Protein AF-A0A9W7Z6I3-F1 (afdb_monomer_lite)

pLDDT: mean 77.0, std 16.77, range [44.34, 98.12]

Structure (mmCIF, N/CA/C/O backbone):
data_AF-A0A9W7Z6I3-F1
#
_entry.id   AF-A0A9W7Z6I3-F1
#
loop_
_atom_site.group_PDB
_atom_site.id
_atom_site.type_symbol
_atom_site.label_atom_id
_atom_site.label_alt_id
_atom_site.label_comp_id
_atom_site.label_asym_id
_atom_site.label_entity_id
_atom_site.label_seq_id
_atom_site.pdbx_PDB_ins_code
_atom_site.Cartn_x
_atom_site.Cartn_y
_atom_site.Cartn_z
_atom_site.occupancy
_atom_site.B_iso_or_equiv
_atom_site.auth_seq_id
_atom_site.auth_comp_id
_atom_site.auth_asym_id
_atom_site.auth_atom_id
_atom_site.pdbx_PDB_model_num
ATOM 1 N N . ALA A 1 1 ? 3.516 -11.218 30.392 1.00 44.34 1 ALA A N 1
ATOM 2 C CA . ALA A 1 1 ? 3.831 -9.780 30.345 1.00 44.34 1 ALA A CA 1
ATOM 3 C C . ALA A 1 1 ? 4.126 -9.449 28.891 1.00 44.34 1 ALA A C 1
ATOM 5 O O . ALA A 1 1 ? 5.045 -10.039 28.357 1.00 44.34 1 ALA A O 1
ATOM 6 N N . ASP A 1 2 ? 3.363 -8.665 28.144 1.00 58.41 2 ASP A N 1
ATOM 7 C CA . ASP A 1 2 ? 2.155 -7.896 28.435 1.00 58.41 2 ASP A CA 1
ATOM 8 C C . ASP A 1 2 ? 1.492 -7.620 27.065 1.00 58.41 2 ASP A C 1
ATOM 10 O O . ASP A 1 2 ? 1.698 -6.575 26.459 1.00 58.41 2 ASP A O 1
ATOM 14 N N . GLN A 1 3 ? 0.813 -8.624 26.490 1.00 59.12 3 GLN A N 1
ATOM 15 C CA . GLN A 1 3 ? 0.312 -8.559 25.101 1.00 59.12 3 GLN A CA 1
ATOM 16 C C . GLN A 1 3 ? -0.654 -7.384 24.881 1.00 59.12 3 GLN A C 1
ATOM 18 O O . GLN A 1 3 ? -0.660 -6.767 23.819 1.00 59.12 3 GLN A O 1
ATOM 23 N N . VAL A 1 4 ? -1.424 -7.037 25.915 1.00 63.88 4 VAL A N 1
ATOM 24 C CA . VAL A 1 4 ? -2.389 -5.931 25.886 1.00 63.88 4 VAL A CA 1
ATOM 25 C C . VAL A 1 4 ? -1.677 -4.575 25.816 1.00 63.88 4 VAL A C 1
ATOM 27 O O . VAL A 1 4 ? -2.136 -3.671 25.117 1.00 63.88 4 VAL A O 1
ATOM 30 N N . ALA A 1 5 ? -0.533 -4.429 26.493 1.00 60.16 5 ALA A N 1
ATOM 31 C CA . ALA A 1 5 ? 0.261 -3.205 26.436 1.00 60.16 5 ALA A CA 1
ATOM 32 C C . ALA A 1 5 ? 0.921 -3.009 25.062 1.00 60.16 5 ALA A C 1
ATOM 34 O O . ALA A 1 5 ? 0.912 -1.892 24.548 1.00 60.16 5 ALA A O 1
ATOM 35 N N . ASP A 1 6 ? 1.421 -4.078 24.436 1.00 60.56 6 ASP A N 1
ATOM 36 C CA . ASP A 1 6 ? 2.010 -4.020 23.089 1.00 60.56 6 ASP A CA 1
ATOM 37 C C . ASP A 1 6 ? 0.973 -3.663 22.013 1.00 60.56 6 ASP A C 1
ATOM 39 O O . ASP A 1 6 ? 1.240 -2.845 21.125 1.00 60.56 6 ASP A O 1
ATOM 43 N N . GLU A 1 7 ? -0.240 -4.212 22.114 1.00 63.69 7 GLU A N 1
ATOM 44 C CA . GLU A 1 7 ? -1.351 -3.895 21.215 1.00 63.69 7 GLU A CA 1
ATOM 45 C C . GLU A 1 7 ? -1.800 -2.431 21.353 1.00 63.69 7 GLU A C 1
ATOM 47 O O . GLU A 1 7 ? -1.932 -1.718 20.350 1.00 63.69 7 GLU A O 1
ATOM 52 N N . ALA A 1 8 ? -1.958 -1.948 22.589 1.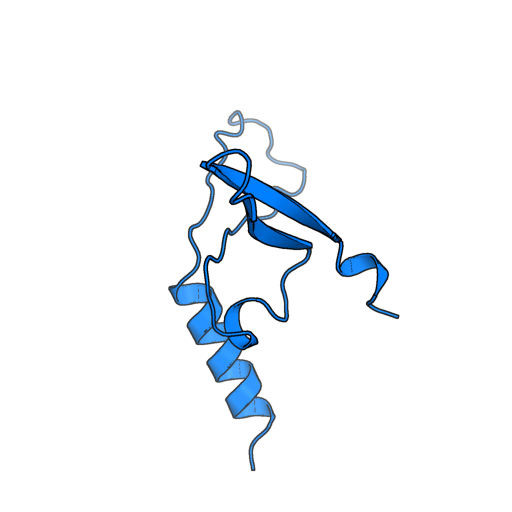00 60.69 8 ALA A N 1
ATOM 53 C CA . ALA A 1 8 ? -2.319 -0.560 22.861 1.00 60.69 8 ALA A CA 1
ATOM 54 C C . ALA A 1 8 ? -1.228 0.422 22.397 1.00 60.69 8 ALA A C 1
ATOM 56 O O . ALA A 1 8 ? -1.539 1.463 21.808 1.00 60.69 8 ALA A O 1
ATOM 57 N N . MET A 1 9 ? 0.050 0.088 22.609 1.00 61.00 9 MET A N 1
ATOM 58 C CA . MET A 1 9 ? 1.177 0.925 22.195 1.00 61.00 9 MET A CA 1
ATOM 59 C C . MET A 1 9 ? 1.287 0.997 20.667 1.00 61.00 9 MET A C 1
ATOM 61 O O . MET A 1 9 ? 1.455 2.083 20.108 1.00 61.00 9 MET A O 1
ATOM 65 N N . THR A 1 10 ? 1.120 -0.137 19.982 1.00 63.12 10 THR A N 1
ATOM 66 C CA . THR A 1 10 ? 1.148 -0.215 18.515 1.00 63.12 10 THR A CA 1
ATOM 67 C C . THR A 1 10 ? 0.010 0.597 17.904 1.00 63.12 10 THR A C 1
ATOM 69 O O . THR A 1 10 ? 0.253 1.442 17.044 1.00 63.12 10 THR A O 1
ATOM 72 N N . SER A 1 11 ? -1.214 0.443 18.415 1.00 63.84 11 SER A N 1
ATOM 73 C CA . SER A 1 11 ? -2.372 1.230 17.974 1.00 63.84 11 SER A CA 1
ATOM 74 C C . SER A 1 11 ? -2.161 2.743 18.166 1.00 63.84 11 SER A C 1
ATOM 76 O O . SER A 1 11 ? -2.435 3.540 17.262 1.00 63.84 11 SER A O 1
ATOM 78 N N . HIS A 1 12 ? -1.579 3.158 19.301 1.00 63.97 12 HIS A N 1
ATOM 79 C CA . HIS A 1 12 ? -1.295 4.570 19.582 1.00 63.97 12 HIS A CA 1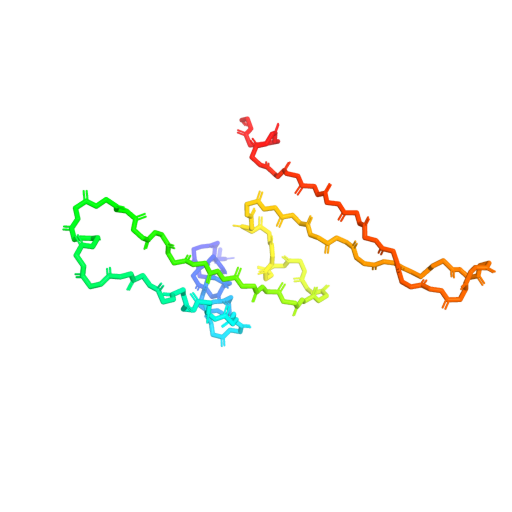
ATOM 80 C C . HIS A 1 12 ? -0.238 5.168 18.639 1.00 63.97 12 HIS A C 1
ATOM 82 O O . HIS A 1 12 ? -0.408 6.287 18.143 1.00 63.97 12 HIS A O 1
ATOM 88 N N . TYR A 1 13 ? 0.839 4.428 18.361 1.00 60.53 13 TYR A N 1
ATOM 89 C CA . TYR A 1 13 ? 1.889 4.865 17.436 1.00 60.53 13 TYR A CA 1
ATOM 90 C C . TYR A 1 13 ? 1.389 4.975 15.992 1.00 60.53 13 TYR A C 1
ATOM 92 O O . TYR A 1 13 ? 1.747 5.932 15.299 1.00 60.53 13 TYR A O 1
ATOM 100 N N . SER A 1 14 ? 0.543 4.043 15.550 1.00 61.06 14 SER A N 1
ATOM 101 C CA . SER A 1 14 ? -0.045 4.048 14.207 1.00 61.06 14 SER A CA 1
ATOM 102 C C . SER A 1 14 ? -0.948 5.260 13.985 1.00 61.06 14 SER A C 1
ATOM 104 O O . SER A 1 14 ? -0.832 5.939 12.963 1.00 61.06 14 SER A O 1
ATOM 106 N N . LEU A 1 15 ? -1.786 5.613 14.970 1.00 62.50 15 LEU A N 1
ATOM 107 C CA . LEU A 1 15 ? -2.660 6.786 14.865 1.00 62.50 15 LEU A CA 1
ATOM 108 C C . LEU A 1 15 ? -1.866 8.090 14.708 1.00 62.50 15 LEU A C 1
ATOM 110 O O . LEU A 1 15 ? -2.249 8.951 13.917 1.00 62.50 15 LEU A O 1
ATOM 114 N N . ARG A 1 16 ? -0.752 8.237 15.436 1.00 63.44 16 ARG A N 1
ATOM 115 C CA . ARG A 1 16 ? 0.054 9.470 15.442 1.00 63.44 16 ARG A CA 1
ATOM 116 C C . ARG A 1 16 ? 0.867 9.693 14.164 1.00 63.44 16 ARG A C 1
ATOM 118 O O . ARG A 1 16 ? 1.247 10.832 13.914 1.00 63.44 16 ARG A O 1
ATOM 125 N N . GLN A 1 17 ? 1.113 8.652 13.367 1.00 63.41 17 GLN A N 1
ATOM 126 C CA . GLN A 1 17 ? 1.940 8.726 12.151 1.00 63.41 17 GLN A CA 1
ATOM 127 C C . GLN A 1 17 ? 1.145 8.650 10.841 1.00 63.41 17 GLN A C 1
ATOM 129 O O . GLN A 1 17 ? 1.728 8.652 9.759 1.00 63.41 17 GLN A O 1
ATOM 134 N N . SER A 1 18 ? -0.181 8.586 10.919 1.00 68.56 18 SER A N 1
ATOM 135 C CA . SER A 1 18 ? -1.035 8.485 9.738 1.00 68.56 18 SER A CA 1
ATOM 136 C C . SER A 1 18 ? -1.428 9.861 9.193 1.00 68.56 18 SER A C 1
ATOM 138 O O . SER A 1 18 ? -1.807 10.768 9.939 1.00 68.56 18 SER A O 1
ATOM 140 N N . ALA A 1 19 ? -1.374 10.025 7.870 1.00 73.62 19 ALA A N 1
ATOM 141 C CA . ALA A 1 19 ? -1.945 11.194 7.214 1.00 73.62 19 ALA A CA 1
ATOM 142 C C . ALA A 1 19 ? -3.447 10.961 7.002 1.00 73.62 19 ALA A C 1
ATOM 144 O O . ALA A 1 19 ? -3.848 9.984 6.365 1.00 73.62 19 ALA A O 1
ATOM 145 N N . ARG A 1 20 ? -4.289 11.854 7.535 1.00 74.06 20 ARG A N 1
ATOM 146 C CA . ARG A 1 20 ? -5.747 11.786 7.366 1.00 74.06 20 ARG A CA 1
ATOM 147 C C . ARG A 1 20 ? -6.163 12.485 6.078 1.00 74.06 20 ARG A C 1
ATOM 149 O O . ARG A 1 20 ? -5.906 13.676 5.911 1.00 74.06 20 ARG A O 1
ATOM 156 N N . ILE A 1 21 ? -6.874 11.774 5.208 1.00 67.25 21 ILE A N 1
ATOM 157 C CA . ILE A 1 21 ? -7.458 12.368 4.006 1.00 67.25 21 ILE A CA 1
ATOM 158 C C . ILE A 1 21 ? -8.820 12.956 4.370 1.00 67.25 21 ILE A C 1
ATOM 160 O O . ILE A 1 21 ? -9.740 12.239 4.765 1.00 67.25 21 ILE A O 1
ATOM 164 N N . LYS A 1 22 ? -8.960 14.276 4.224 1.00 65.75 22 LYS A N 1
ATOM 165 C CA . LYS A 1 22 ? -10.263 14.945 4.241 1.00 65.75 22 LYS A CA 1
ATOM 166 C C . LYS A 1 2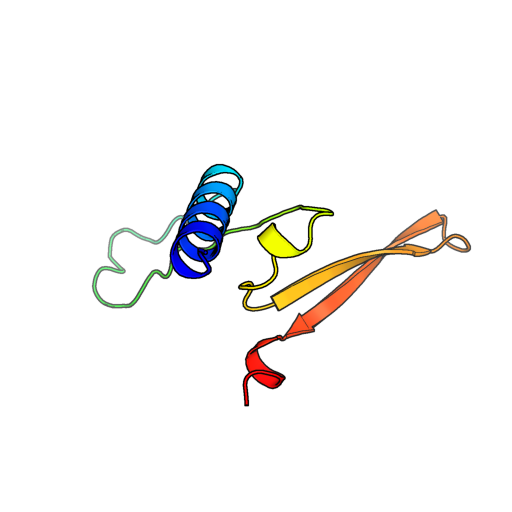2 ? -10.769 15.021 2.806 1.00 65.75 22 LYS A C 1
ATOM 168 O O . LYS A 1 22 ? -10.208 15.752 1.997 1.00 65.75 22 LYS A O 1
ATOM 173 N N . ARG A 1 23 ? -11.814 14.260 2.481 1.00 64.06 23 ARG A N 1
ATOM 174 C CA . ARG A 1 23 ? -12.581 14.504 1.255 1.00 64.06 23 ARG A CA 1
ATOM 175 C C . ARG A 1 23 ? -13.508 15.694 1.507 1.00 64.06 23 ARG A C 1
ATOM 177 O O . ARG A 1 23 ? -14.170 15.724 2.542 1.00 64.06 23 ARG A O 1
ATOM 184 N N . ASN A 1 24 ? -13.560 16.649 0.577 1.00 56.66 24 ASN A N 1
ATOM 185 C CA . ASN A 1 24 ? -14.623 17.655 0.553 1.00 56.66 24 ASN A CA 1
ATOM 186 C C . ASN A 1 24 ? -15.925 16.931 0.199 1.00 56.66 24 ASN A C 1
ATOM 188 O O . ASN A 1 24 ? -16.224 16.721 -0.974 1.00 56.66 24 ASN A O 1
ATOM 192 N N . ALA A 1 25 ? -16.650 16.471 1.215 1.00 56.00 25 ALA A N 1
ATOM 193 C CA . ALA A 1 25 ? -18.016 16.014 1.033 1.00 56.00 25 ALA A CA 1
ATOM 194 C C . ALA A 1 25 ? -18.920 17.254 0.913 1.00 56.00 25 ALA A C 1
ATOM 196 O O . ALA A 1 25 ? -18.726 18.199 1.684 1.00 56.00 25 ALA A O 1
ATOM 197 N N . PRO A 1 26 ? -19.871 17.292 -0.038 1.00 56.03 26 PRO A N 1
ATOM 198 C CA . PRO A 1 26 ? -20.891 18.332 -0.053 1.00 56.03 26 PRO A CA 1
ATOM 199 C C . PRO A 1 26 ? -21.653 18.309 1.280 1.00 56.03 26 PRO A C 1
ATOM 201 O O . PRO A 1 26 ? -21.887 17.238 1.843 1.00 56.03 26 PRO A O 1
ATOM 204 N N . GLU A 1 27 ? -22.001 19.492 1.786 1.00 57.78 27 GLU A N 1
ATOM 205 C CA . GLU A 1 27 ? -22.497 19.736 3.152 1.00 57.78 27 GLU A CA 1
ATOM 206 C C . GLU A 1 27 ? -23.756 18.922 3.534 1.00 57.78 27 GLU A C 1
ATOM 208 O O . GLU A 1 27 ? -24.048 18.750 4.712 1.00 57.78 27 GLU A O 1
ATOM 213 N N . GLU A 1 28 ? -24.464 18.342 2.560 1.00 53.94 28 GLU A N 1
ATOM 214 C CA . GLU A 1 28 ? -25.711 17.597 2.779 1.00 53.94 28 GLU A CA 1
ATOM 215 C C . GLU A 1 28 ? -25.573 16.064 2.827 1.00 53.94 28 GLU A C 1
ATOM 217 O O . GLU A 1 28 ? -26.567 15.355 2.972 1.00 53.94 28 GLU A O 1
ATOM 222 N N . ALA A 1 29 ? -24.362 15.500 2.772 1.00 56.97 29 ALA A N 1
ATOM 223 C CA . ALA A 1 29 ? -24.169 14.056 2.968 1.00 56.97 29 ALA A CA 1
ATOM 224 C C . ALA A 1 29 ? -24.190 13.666 4.466 1.00 56.97 29 ALA A C 1
ATOM 226 O O . ALA A 1 29 ? -23.268 13.031 4.977 1.00 56.97 29 ALA A O 1
ATOM 227 N N . SER A 1 30 ? -25.237 14.059 5.194 1.00 52.19 30 SER A N 1
ATOM 228 C CA . SER A 1 30 ? -25.374 13.885 6.647 1.00 52.19 30 SER A CA 1
ATOM 229 C C . SER A 1 30 ? -26.122 12.609 7.070 1.00 52.19 30 SER A C 1
ATOM 231 O O . SER A 1 30 ? -26.630 12.532 8.187 1.00 52.19 30 SER A O 1
ATOM 233 N N . THR A 1 31 ? -26.187 11.554 6.243 1.00 49.12 31 THR A N 1
ATOM 234 C CA . THR A 1 31 ? -26.865 10.296 6.657 1.00 49.12 31 THR A CA 1
ATOM 235 C C . THR A 1 31 ? -26.207 8.994 6.173 1.00 49.12 31 THR A C 1
ATOM 237 O O . THR A 1 31 ? -26.851 7.953 6.123 1.00 49.12 31 THR A O 1
ATOM 240 N N . GLY A 1 32 ? -24.905 8.971 5.868 1.00 47.50 32 GLY A N 1
ATOM 241 C CA . GLY A 1 32 ? -24.285 7.706 5.448 1.00 47.50 32 GLY A CA 1
ATOM 242 C C . GLY A 1 32 ? -22.765 7.673 5.463 1.00 47.50 32 GLY A C 1
ATOM 243 O O . GLY A 1 32 ? -22.135 7.880 4.435 1.00 47.50 32 GLY A O 1
ATOM 244 N N . GLY A 1 33 ? -22.186 7.359 6.625 1.00 52.50 33 GLY A N 1
ATOM 245 C CA . GLY A 1 33 ? -20.901 6.658 6.735 1.00 52.50 33 GLY A CA 1
ATOM 246 C C . GLY A 1 33 ? -19.693 7.270 6.017 1.00 52.50 33 GLY A C 1
ATOM 247 O O . GLY A 1 33 ? -19.078 6.608 5.184 1.00 52.50 33 GLY 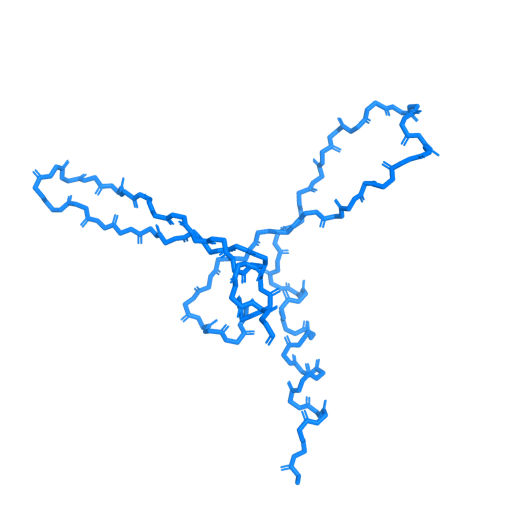A O 1
ATOM 248 N N . SER A 1 34 ? -19.262 8.484 6.372 1.00 59.03 34 SER A N 1
ATOM 249 C CA . SER A 1 34 ? -17.931 8.956 5.963 1.00 59.03 34 SER A CA 1
ATOM 250 C C . SER A 1 34 ? -16.848 8.287 6.823 1.00 59.03 34 SER A C 1
ATOM 252 O O . SER A 1 34 ? -16.336 8.878 7.781 1.00 59.03 34 SER A O 1
ATOM 254 N N . ALA A 1 35 ? -16.510 7.031 6.520 1.00 68.88 35 ALA A N 1
ATOM 255 C CA . ALA A 1 35 ? -15.355 6.376 7.127 1.00 68.88 35 ALA A CA 1
ATOM 256 C C . ALA A 1 35 ? -14.101 7.230 6.869 1.00 68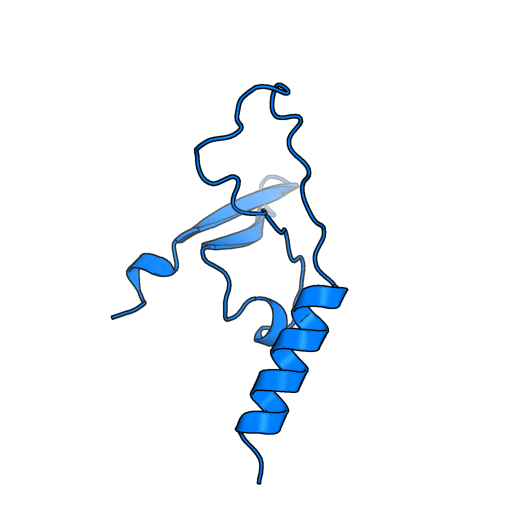.88 35 ALA A C 1
ATOM 258 O O . ALA A 1 35 ? -13.845 7.675 5.746 1.00 68.88 35 ALA A O 1
ATOM 259 N N . SER A 1 36 ? -13.344 7.524 7.927 1.00 75.06 36 SER A N 1
ATOM 260 C CA . SER A 1 36 ? -12.120 8.318 7.801 1.00 75.06 36 SER A CA 1
ATOM 261 C C . SER A 1 36 ? -11.036 7.485 7.130 1.00 75.06 36 SER A C 1
ATOM 263 O O . SER A 1 36 ? -10.745 6.385 7.584 1.00 75.06 36 SER A O 1
ATOM 265 N N . GLN A 1 37 ? -10.438 8.018 6.064 1.00 82.06 37 GLN A N 1
ATOM 266 C CA . GLN A 1 37 ? -9.370 7.349 5.329 1.00 82.06 37 GLN A CA 1
ATOM 267 C C . GLN A 1 37 ? -8.002 7.829 5.814 1.00 82.06 37 GLN A C 1
ATOM 269 O O . GLN A 1 37 ? -7.773 9.032 5.991 1.00 82.06 37 GLN A O 1
ATOM 274 N N . PHE A 1 38 ? -7.089 6.878 5.974 1.00 83.38 38 PHE A N 1
ATOM 275 C CA . PHE A 1 38 ? -5.721 7.111 6.411 1.00 83.38 38 PHE A CA 1
ATOM 276 C C . PHE A 1 38 ? -4.737 6.490 5.419 1.00 83.38 38 PHE A C 1
ATOM 278 O O . PHE A 1 38 ? -4.980 5.395 4.917 1.00 83.38 38 PHE A O 1
ATOM 285 N N . ILE A 1 39 ? -3.626 7.183 5.158 1.00 88.00 39 ILE A N 1
ATOM 286 C CA . ILE A 1 39 ? -2.461 6.617 4.467 1.00 88.00 39 ILE A CA 1
ATOM 287 C C . ILE A 1 39 ? -1.313 6.531 5.472 1.00 88.00 39 ILE A C 1
ATOM 289 O O . ILE A 1 39 ? -0.967 7.524 6.119 1.00 88.00 39 ILE A O 1
ATOM 293 N N . VAL A 1 40 ? -0.721 5.342 5.580 1.00 88.50 40 VAL A N 1
ATOM 294 C CA . VAL A 1 40 ? 0.475 5.075 6.383 1.00 88.50 40 VAL A CA 1
ATOM 295 C C . VAL A 1 40 ? 1.607 4.679 5.439 1.00 88.50 40 VAL A C 1
ATOM 297 O O . VAL A 1 40 ? 1.487 3.698 4.711 1.00 88.50 40 VAL A O 1
ATOM 300 N N . ILE A 1 41 ? 2.708 5.436 5.452 1.00 91.12 41 ILE A N 1
ATOM 301 C CA . ILE A 1 41 ? 3.941 5.111 4.721 1.00 91.12 41 ILE A CA 1
ATOM 302 C C . ILE A 1 41 ? 4.982 4.714 5.760 1.00 91.12 41 ILE A C 1
ATOM 304 O O . ILE A 1 41 ? 5.411 5.538 6.564 1.00 91.12 41 ILE A O 1
ATOM 308 N N . SER A 1 42 ? 5.357 3.439 5.779 1.00 88.44 42 SER A N 1
ATOM 309 C CA . SER A 1 42 ? 6.242 2.886 6.800 1.00 88.44 42 SER A CA 1
ATOM 310 C C . SER A 1 42 ? 7.015 1.691 6.257 1.00 88.44 42 SER A C 1
ATOM 312 O O . SER A 1 42 ? 6.497 0.920 5.456 1.00 88.44 42 SER A O 1
ATOM 314 N N . LEU A 1 43 ? 8.241 1.512 6.749 1.00 91.75 43 LEU A N 1
ATOM 315 C CA . LEU A 1 43 ? 9.023 0.285 6.562 1.00 91.75 43 LEU A CA 1
ATOM 316 C C . LEU A 1 43 ? 8.866 -0.697 7.738 1.00 91.75 43 LEU A C 1
ATOM 318 O O . LEU A 1 43 ? 9.325 -1.832 7.664 1.00 91.75 43 LEU A O 1
ATOM 322 N N . LYS A 1 44 ? 8.227 -0.277 8.839 1.00 87.44 44 LYS A N 1
ATOM 323 C CA . LYS A 1 44 ? 7.980 -1.099 10.032 1.00 87.44 44 LYS A CA 1
ATOM 324 C C . LYS A 1 44 ? 6.607 -1.763 9.939 1.00 87.44 44 LYS A C 1
ATOM 326 O O . LYS A 1 44 ? 5.597 -1.059 9.959 1.00 87.44 44 LYS A O 1
ATOM 331 N N . GLN A 1 45 ? 6.592 -3.098 9.932 1.00 86.81 45 GLN A N 1
ATOM 332 C CA . GLN A 1 45 ? 5.386 -3.928 9.810 1.00 86.81 45 GLN A CA 1
ATOM 333 C C . GLN A 1 45 ? 4.284 -3.571 10.811 1.00 86.81 45 GLN A C 1
ATOM 335 O O . GLN A 1 45 ? 3.140 -3.386 10.410 1.00 86.81 45 GLN A O 1
ATOM 340 N N . ALA A 1 46 ? 4.636 -3.370 12.084 1.00 84.94 46 ALA A N 1
ATOM 341 C CA . ALA A 1 46 ? 3.677 -3.052 13.147 1.00 84.94 46 ALA A CA 1
ATOM 342 C C . ALA A 1 46 ? 2.795 -1.813 12.861 1.00 84.94 46 ALA A C 1
ATOM 344 O O . ALA A 1 46 ? 1.723 -1.665 13.435 1.00 84.94 46 ALA A O 1
ATOM 345 N N . LEU A 1 47 ? 3.223 -0.907 11.972 1.00 84.50 47 LEU A N 1
ATOM 346 C CA . LEU A 1 47 ? 2.451 0.292 11.626 1.00 84.50 47 LEU A CA 1
ATOM 347 C C . LEU A 1 47 ? 1.423 0.064 10.506 1.00 84.50 47 LEU A C 1
ATOM 349 O O . LEU A 1 47 ? 0.532 0.892 10.339 1.00 84.50 47 LEU A O 1
ATOM 353 N N . PHE A 1 48 ? 1.532 -1.028 9.744 1.00 87.69 48 PHE A N 1
ATOM 354 C CA . PHE A 1 48 ? 0.621 -1.350 8.638 1.00 87.69 48 PHE A CA 1
ATOM 355 C C . PHE A 1 48 ? -0.009 -2.746 8.737 1.00 87.69 48 PHE A C 1
ATOM 357 O O . PHE A 1 48 ? -0.775 -3.129 7.861 1.00 87.69 48 PHE A O 1
ATOM 364 N N . GLU A 1 49 ? 0.260 -3.495 9.808 1.00 85.12 49 GLU A N 1
ATOM 365 C CA . GLU A 1 49 ? -0.280 -4.847 10.024 1.00 85.12 49 GLU A CA 1
ATOM 366 C C . GLU A 1 49 ? -1.817 -4.896 10.087 1.00 85.12 49 GLU A C 1
ATOM 368 O O . GLU A 1 49 ? -2.411 -5.902 9.722 1.00 85.12 49 GLU A O 1
ATOM 373 N N . ARG A 1 50 ? -2.460 -3.803 10.526 1.00 85.94 50 ARG A N 1
ATOM 374 C CA . ARG A 1 50 ? -3.926 -3.660 10.607 1.00 85.94 50 ARG A CA 1
ATOM 375 C C . ARG A 1 50 ? -4.520 -2.867 9.432 1.00 85.94 50 ARG A C 1
ATOM 377 O O . ARG A 1 50 ? -5.622 -2.334 9.546 1.00 85.94 50 ARG A O 1
ATOM 384 N N . ALA A 1 51 ? -3.772 -2.682 8.345 1.00 89.19 51 ALA A N 1
ATOM 385 C CA . ALA A 1 51 ? -4.294 -2.013 7.158 1.00 89.19 51 ALA A CA 1
ATOM 386 C C . ALA A 1 51 ? -5.324 -2.903 6.440 1.00 89.19 51 ALA A C 1
ATOM 388 O O . ALA A 1 51 ? -5.219 -4.122 6.474 1.00 89.19 51 ALA A O 1
ATOM 389 N N . GLN A 1 52 ? -6.285 -2.288 5.747 1.00 91.38 52 GLN A N 1
ATOM 390 C CA . GLN A 1 52 ? -7.242 -3.012 4.890 1.00 91.38 52 GLN A CA 1
ATOM 391 C C . GLN A 1 52 ? -6.593 -3.471 3.575 1.00 91.38 52 GLN A C 1
ATOM 393 O O . GLN A 1 52 ? -6.945 -4.487 2.991 1.00 91.38 52 GLN A O 1
ATOM 398 N N . SER A 1 53 ? -5.609 -2.712 3.094 1.00 93.19 53 SER A N 1
ATOM 399 C CA . SER A 1 53 ? -4.894 -2.997 1.852 1.00 93.19 53 SER A CA 1
ATOM 400 C C . SER A 1 53 ? -3.454 -2.515 1.944 1.00 93.19 53 SER A C 1
ATOM 402 O O . SER A 1 53 ? -3.186 -1.500 2.594 1.00 93.19 53 SER A O 1
ATOM 404 N N . LEU A 1 54 ? -2.548 -3.177 1.230 1.00 94.75 54 LEU A N 1
ATOM 405 C CA . LEU A 1 54 ? -1.156 -2.760 1.082 1.00 94.75 54 LEU A CA 1
ATOM 406 C C . LEU A 1 54 ? -0.891 -2.254 -0.333 1.00 94.75 54 LEU A C 1
ATOM 408 O O . LEU A 1 54 ? -1.352 -2.829 -1.319 1.00 94.75 54 LEU A O 1
ATOM 412 N N . VAL A 1 55 ? -0.093 -1.192 -0.422 1.00 96.69 55 VAL A N 1
ATOM 413 C CA . VAL A 1 55 ? 0.439 -0.664 -1.679 1.00 96.69 55 VAL A CA 1
ATOM 414 C C . VAL A 1 55 ? 1.956 -0.806 -1.631 1.00 96.69 55 VAL A C 1
ATOM 416 O O . VAL A 1 55 ? 2.641 -0.058 -0.936 1.0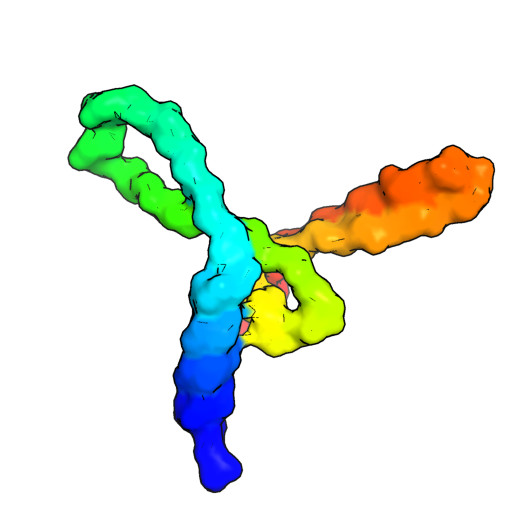0 96.69 55 VAL A O 1
ATOM 419 N N . GLY A 1 56 ? 2.480 -1.800 -2.342 1.00 96.38 56 GLY A N 1
ATOM 420 C CA . GLY A 1 56 ? 3.911 -2.012 -2.512 1.00 96.38 56 GLY A CA 1
ATOM 421 C C . GLY A 1 56 ? 4.437 -1.161 -3.660 1.00 96.38 56 GLY A C 1
ATOM 422 O O . GLY A 1 56 ? 3.921 -1.234 -4.771 1.00 96.38 56 GLY A O 1
ATOM 423 N N . ILE A 1 57 ? 5.477 -0.370 -3.407 1.00 97.12 57 ILE A N 1
ATOM 424 C CA . ILE A 1 57 ? 6.176 0.397 -4.442 1.00 97.12 57 ILE A CA 1
ATOM 425 C C . ILE A 1 57 ? 7.558 -0.221 -4.622 1.00 97.12 57 ILE A C 1
ATOM 427 O O . ILE A 1 57 ? 8.304 -0.361 -3.653 1.00 97.12 57 ILE A O 1
ATOM 431 N N . TYR A 1 58 ? 7.907 -0.578 -5.854 1.00 97.06 58 TYR A N 1
ATOM 432 C CA . TYR A 1 58 ? 9.225 -1.113 -6.196 1.00 97.06 58 TYR A CA 1
ATOM 433 C C . TYR A 1 58 ? 9.806 -0.383 -7.406 1.00 97.06 58 TYR A C 1
ATOM 435 O O . TYR A 1 58 ? 9.095 0.321 -8.122 1.00 97.06 58 TYR A O 1
ATOM 443 N N . ARG A 1 59 ? 11.115 -0.526 -7.632 1.00 97.50 59 ARG A N 1
ATOM 444 C CA . ARG A 1 59 ? 11.792 0.084 -8.779 1.00 97.50 59 ARG A CA 1
ATOM 445 C C . ARG A 1 59 ? 11.995 -0.931 -9.896 1.00 97.50 59 ARG A C 1
ATOM 447 O O . ARG A 1 59 ? 12.674 -1.936 -9.695 1.00 97.50 59 ARG A O 1
ATOM 454 N N . ASP A 1 60 ? 11.475 -0.618 -11.074 1.00 97.88 60 ASP A N 1
ATOM 455 C CA . ASP A 1 60 ? 11.863 -1.259 -12.323 1.00 97.88 60 ASP A CA 1
ATOM 456 C C . ASP A 1 60 ? 13.172 -0.621 -12.810 1.00 97.88 60 ASP A C 1
ATOM 458 O O . ASP A 1 60 ? 13.222 0.540 -13.228 1.00 97.88 60 ASP A O 1
ATOM 462 N N . GLN A 1 61 ? 14.265 -1.377 -12.706 1.00 97.44 61 GLN A N 1
ATOM 463 C CA . GLN A 1 61 ? 15.592 -0.906 -13.103 1.00 97.44 61 GLN A CA 1
ATOM 464 C C . GLN A 1 61 ? 15.747 -0.805 -14.624 1.00 97.44 61 GLN A C 1
ATOM 466 O O . GLN A 1 61 ? 16.494 0.055 -15.083 1.00 97.44 61 GLN A O 1
ATOM 471 N N . ALA A 1 62 ? 15.035 -1.626 -15.404 1.00 98.06 62 ALA A N 1
ATOM 472 C CA . ALA A 1 62 ? 15.128 -1.600 -16.863 1.00 98.06 62 ALA A CA 1
ATOM 473 C C . ALA A 1 62 ? 14.491 -0.329 -17.439 1.00 98.06 62 ALA A C 1
ATOM 475 O O . ALA A 1 62 ? 14.996 0.235 -18.405 1.00 98.06 62 ALA A O 1
ATOM 476 N N . GLN A 1 63 ? 13.409 0.139 -16.812 1.00 97.38 63 GLN A N 1
ATOM 477 C CA . GLN A 1 63 ? 12.670 1.332 -17.235 1.00 97.38 63 GLN A CA 1
ATOM 478 C C . GLN A 1 63 ? 13.008 2.587 -16.418 1.00 97.38 63 GLN A C 1
ATOM 480 O O . GLN A 1 63 ? 12.435 3.648 -16.657 1.00 97.38 63 GLN A O 1
ATOM 485 N N . ASN A 1 64 ? 13.927 2.483 -15.449 1.00 96.75 64 ASN A N 1
ATOM 486 C CA . ASN A 1 64 ? 14.259 3.548 -14.498 1.00 96.75 64 ASN A CA 1
ATOM 487 C C . ASN A 1 64 ? 13.004 4.206 -13.882 1.00 96.75 64 ASN A C 1
ATOM 489 O O . ASN A 1 64 ? 12.911 5.430 -13.776 1.00 96.75 64 ASN A O 1
ATOM 493 N N . SER A 1 65 ? 12.024 3.390 -13.499 1.00 97.94 65 SER A N 1
ATOM 494 C CA . SER A 1 65 ? 10.712 3.855 -13.047 1.00 97.94 65 SER A CA 1
ATOM 495 C C . SER A 1 65 ? 10.274 3.157 -11.764 1.00 97.94 65 SER A C 1
ATOM 497 O O . SER A 1 65 ? 10.756 2.077 -11.419 1.00 97.94 65 SER A O 1
ATOM 499 N N . SER A 1 66 ? 9.371 3.796 -11.024 1.00 98.12 66 SER A N 1
ATOM 500 C CA . SER A 1 66 ? 8.680 3.159 -9.902 1.00 98.12 66 SER A CA 1
ATOM 501 C C . SER A 1 66 ? 7.413 2.481 -10.410 1.00 98.12 66 SER A C 1
ATOM 503 O O . SER A 1 66 ? 6.684 3.057 -11.214 1.00 98.12 66 SER A O 1
ATOM 505 N N . GLN A 1 67 ? 7.143 1.282 -9.909 1.00 97.75 67 GLN A N 1
ATOM 506 C CA . GLN A 1 67 ? 5.955 0.490 -10.205 1.00 97.75 67 GLN A CA 1
ATOM 507 C C . GLN A 1 67 ? 5.201 0.174 -8.912 1.00 97.75 67 GLN A C 1
ATOM 509 O O . GLN A 1 67 ? 5.773 0.213 -7.818 1.00 97.75 67 GLN A O 1
ATOM 514 N N . VAL A 1 68 ? 3.907 -0.120 -9.043 1.00 97.62 68 VAL A N 1
ATOM 515 C CA . VAL A 1 68 ? 2.989 -0.326 -7.917 1.00 97.62 68 VAL A CA 1
ATOM 516 C C . VAL A 1 68 ? 2.381 -1.724 -7.971 1.00 97.62 68 VAL A C 1
ATOM 518 O O . VAL A 1 68 ? 1.928 -2.170 -9.020 1.00 97.62 68 VAL A O 1
ATOM 521 N N . LEU A 1 69 ? 2.325 -2.380 -6.816 1.00 97.12 69 LEU A N 1
ATOM 522 C CA . LEU A 1 69 ? 1.564 -3.598 -6.568 1.00 97.12 69 LEU A CA 1
ATOM 523 C C . LEU A 1 69 ? 0.549 -3.326 -5.456 1.00 97.12 69 LEU A C 1
ATOM 525 O O . LEU A 1 69 ? 0.896 -2.741 -4.432 1.00 97.12 69 LEU A O 1
ATOM 529 N N . THR A 1 70 ? -0.693 -3.765 -5.630 1.00 96.19 70 THR A N 1
ATOM 530 C CA . THR A 1 70 ? -1.746 -3.631 -4.616 1.00 96.19 70 THR A CA 1
ATOM 531 C C . THR A 1 70 ? -2.158 -4.998 -4.097 1.00 96.19 70 THR A C 1
ATOM 533 O O . THR A 1 70 ? -2.347 -5.920 -4.889 1.00 96.19 70 THR A O 1
ATOM 536 N N . LEU A 1 71 ? -2.334 -5.115 -2.784 1.00 95.50 71 LEU A N 1
ATOM 537 C CA . LEU A 1 71 ? -2.842 -6.312 -2.126 1.00 95.50 71 LEU A CA 1
ATOM 538 C C . LEU A 1 71 ? -4.022 -5.934 -1.236 1.00 95.50 71 LEU A C 1
ATOM 540 O O . LEU A 1 71 ? -3.902 -5.051 -0.390 1.00 95.50 71 LEU A O 1
ATOM 544 N N . ASP A 1 72 ? -5.142 -6.612 -1.430 1.00 94.62 72 ASP A N 1
ATOM 545 C CA . ASP A 1 72 ? -6.320 -6.515 -0.575 1.00 94.62 72 ASP A CA 1
ATOM 546 C C . ASP A 1 72 ? -6.193 -7.546 0.556 1.00 94.62 72 ASP A C 1
ATOM 548 O O . ASP A 1 72 ? -6.087 -8.745 0.293 1.00 94.62 72 ASP A O 1
ATOM 552 N N . LEU A 1 73 ? -6.106 -7.071 1.802 1.00 91.94 73 LEU A N 1
ATOM 553 C CA . LEU A 1 73 ? -5.848 -7.921 2.966 1.00 91.94 73 LEU A CA 1
ATOM 554 C C . LEU A 1 73 ? -7.123 -8.543 3.535 1.00 91.94 73 LEU A C 1
ATOM 556 O O . LEU A 1 73 ? -7.035 -9.583 4.189 1.00 91.94 73 LEU A O 1
ATOM 560 N N . ASP A 1 74 ? -8.294 -7.975 3.242 1.00 88.94 74 ASP A N 1
ATOM 561 C CA . ASP A 1 74 ? -9.573 -8.513 3.715 1.00 88.94 74 ASP A CA 1
ATOM 562 C C . ASP A 1 74 ? -9.818 -9.926 3.150 1.00 88.94 74 ASP A C 1
ATOM 564 O O . ASP A 1 74 ? -10.473 -10.753 3.782 1.00 88.94 74 ASP A O 1
ATOM 568 N N . GLN A 1 75 ? -9.196 -10.258 2.012 1.00 90.69 75 GLN A N 1
ATOM 569 C CA . GLN A 1 75 ? -9.218 -11.597 1.408 1.00 90.69 75 GLN A CA 1
ATOM 570 C C . GLN A 1 75 ? -8.484 -12.675 2.229 1.00 90.69 75 GLN A C 1
ATOM 572 O O . GLN A 1 75 ? -8.654 -13.862 1.955 1.00 90.69 75 GLN A O 1
ATOM 577 N N . PHE A 1 76 ? -7.672 -12.290 3.220 1.00 87.75 76 PHE A N 1
ATOM 578 C CA . PHE A 1 76 ? -6.839 -13.201 4.019 1.00 87.75 76 PHE A CA 1
ATOM 579 C C . PHE A 1 76 ? -7.228 -13.245 5.506 1.00 87.75 76 PHE A C 1
ATOM 581 O O . PHE A 1 76 ? -6.620 -13.990 6.273 1.00 87.75 76 PHE A O 1
ATOM 588 N N . SER A 1 77 ? -8.237 -12.475 5.921 1.00 70.62 77 SER A N 1
ATOM 589 C CA . SER A 1 77 ? -8.790 -12.495 7.278 1.00 70.62 77 SER A CA 1
ATOM 590 C C . SER A 1 77 ? -9.882 -13.573 7.404 1.00 70.62 77 SER A C 1
ATOM 592 O O . SER A 1 77 ? -11.068 -13.245 7.445 1.00 70.62 77 SER A O 1
ATOM 594 N N . SER A 1 78 ? -9.490 -14.856 7.426 1.00 55.69 78 SER A N 1
ATOM 595 C CA . SER A 1 78 ? -10.374 -16.010 7.702 1.00 55.69 78 SER A CA 1
ATOM 596 C C . SER A 1 78 ? -10.411 -16.386 9.178 1.00 55.69 78 SER A C 1
ATOM 598 O O . SER A 1 78 ? -9.299 -16.534 9.738 1.00 55.69 78 SER A O 1
#

Radius of gyration: 16.72 Å; chains: 1; bounding box: 42×36×48 Å

Sequence (78 aa):
ADQVADEAMTSHYSLRQSARIKRNAPEEASTGGSASQFIVISLKQALFERAQSLVGIYRDQAQNSSQVLTLDLDQFSS

Foldseek 3Di:
DCVPVVLVVLVVVLVVQWDWDDDPDPPPPPPDDPDIDTDHDDPDCSNCVPPQKDWDWDADPVVRDIDIDIGGCVVVPD

Secondary structure (DSSP, 8-state):
--HHHHHHHHHHHHHHHPEEE-----TT-TTS--PPEEE---SSGGGTTT-SEEEEEEEETTTTEEEEEEEESGGG--